Protein AF-A0AAU7ZKT3-F1 (afdb_monomer)

Organism: NCBI:txid3069686

Radius of gyration: 21.6 Å; Cα contacts (8 Å, |Δi|>4): 10; chains: 1; bounding box: 66×14×35 Å

Foldseek 3Di:
DPPDDDPVVVQDDVVVVLVVCCVVPDPVVNCVVVPDPDPCPVVVVVVVVVVVDDDDDPDPPPPPPPPDDDDD

Secondary structure (DSSP, 8-state):
-------GGG--SHHHHHHHHHHHS-HHHHHHHH--STT-HHHHHHHHHHHHPPP-----------------

InterPro domains:
  IPR000262 FMN-dependent dehydrogenase [PF01070] (21-59)
  IPR013785 Aldolase-type TIM barrel [G3DSA:3.20.20.70] (3-63)

Solvent-accessible surface area (backbone atoms only — not comparable to full-atom values): 4976 Å² total; per-residue (Å²): 131,86,90,73,78,81,63,66,91,78,49,87,52,71,66,52,52,51,59,50,43,64,76,72,42,60,63,76,61,37,51,66,72,74,50,61,72,90,86,30,59,68,59,55,48,54,60,45,56,62,67,73,56,75,86,79,82,86,74,79,73,73,77,72,75,70,79,83,74,94,74,133

Sequence (72 aa):
MPNRKLNSSAIVNIEDLRRLAERRVPRSVFDYLDGGADAEVTLAENCRAFRDATFRPRNAATWVLKPHKAAL

pLDDT: mean 76.73, std 13.5, range [44.75, 92.19]

Structure (mmCIF, N/CA/C/O backbone):
data_AF-A0AAU7ZKT3-F1
#
_entry.id   AF-A0AAU7ZKT3-F1
#
loop_
_atom_site.group_PDB
_atom_site.id
_atom_site.type_symbol
_atom_site.label_atom_id
_atom_site.label_alt_id
_atom_site.label_comp_id
_atom_site.label_asym_id
_atom_site.label_entity_id
_atom_site.label_seq_id
_atom_site.pdbx_PDB_ins_code
_atom_site.Cartn_x
_atom_site.Cartn_y
_atom_site.Cartn_z
_atom_site.occupancy
_atom_site.B_iso_or_equiv
_atom_site.auth_seq_id
_atom_site.auth_comp_id
_atom_site.auth_asym_id
_atom_site.auth_atom_id
_atom_site.pdbx_PDB_model_num
ATOM 1 N N . MET A 1 1 ? -15.815 2.868 19.951 1.00 52.66 1 MET A N 1
ATOM 2 C CA . MET A 1 1 ? -14.503 2.276 19.609 1.00 52.66 1 MET A CA 1
ATOM 3 C C . MET A 1 1 ? -13.487 2.728 20.652 1.00 52.66 1 MET A C 1
ATOM 5 O O . MET A 1 1 ? -13.295 3.933 20.765 1.00 52.66 1 MET A O 1
ATOM 9 N N . PRO A 1 2 ? -12.903 1.843 21.478 1.00 51.38 2 PRO A N 1
ATOM 10 C CA . PRO A 1 2 ? -11.923 2.265 22.479 1.00 51.38 2 PRO A CA 1
ATOM 11 C C . PRO A 1 2 ? -10.690 2.886 21.799 1.00 51.38 2 PRO A C 1
ATOM 13 O O . PRO A 1 2 ? -10.102 2.292 20.895 1.00 51.38 2 PRO A O 1
ATOM 16 N N . ASN A 1 3 ? -10.311 4.093 22.229 1.00 65.12 3 ASN A N 1
ATOM 17 C CA . ASN A 1 3 ? -9.192 4.875 21.693 1.00 65.12 3 ASN A CA 1
ATOM 18 C C . ASN A 1 3 ? -7.844 4.294 22.159 1.00 65.12 3 ASN A C 1
ATOM 20 O O . ASN A 1 3 ? -7.186 4.816 23.060 1.00 65.12 3 ASN A O 1
ATOM 24 N N . ARG A 1 4 ? -7.450 3.153 21.587 1.00 74.94 4 ARG A N 1
ATOM 25 C CA . ARG A 1 4 ? -6.161 2.513 21.868 1.00 74.94 4 ARG A CA 1
ATOM 26 C C . ARG A 1 4 ? -5.083 3.126 20.979 1.00 74.94 4 ARG A C 1
ATOM 28 O O . ARG A 1 4 ? -5.038 2.853 19.775 1.00 74.94 4 ARG A O 1
ATOM 35 N N . LYS A 1 5 ? -4.199 3.918 21.592 1.00 78.12 5 LYS A N 1
ATOM 36 C CA . LYS A 1 5 ? -3.051 4.543 20.920 1.00 78.12 5 LYS A CA 1
ATOM 37 C C . LYS A 1 5 ? -2.236 3.516 20.119 1.00 78.12 5 LYS A C 1
ATOM 39 O O . LYS A 1 5 ? -2.110 2.351 20.508 1.00 78.12 5 LYS A O 1
ATOM 44 N N . LEU A 1 6 ? -1.734 3.954 18.967 1.00 80.50 6 LEU A N 1
ATOM 45 C CA . LEU A 1 6 ? -0.824 3.183 18.122 1.00 80.50 6 LEU A CA 1
ATOM 46 C C . LEU A 1 6 ? 0.519 3.033 18.841 1.00 80.50 6 LEU A C 1
ATOM 48 O O . LEU A 1 6 ? 1.035 4.008 19.381 1.00 80.50 6 LEU A O 1
ATOM 52 N N . ASN A 1 7 ? 1.077 1.823 18.853 1.00 86.00 7 ASN A N 1
ATOM 53 C CA . ASN A 1 7 ? 2.451 1.624 19.296 1.00 86.00 7 ASN A CA 1
ATOM 54 C C . ASN A 1 7 ? 3.374 1.816 18.089 1.00 86.00 7 ASN A C 1
ATOM 56 O O . ASN A 1 7 ? 3.581 0.877 17.323 1.00 86.00 7 ASN A O 1
ATOM 60 N N . SER A 1 8 ? 3.889 3.033 17.912 1.00 80.06 8 SER A N 1
ATOM 61 C CA . SER A 1 8 ? 4.717 3.399 16.757 1.00 80.06 8 SER A CA 1
ATOM 62 C C . SER A 1 8 ? 5.983 2.551 16.627 1.00 80.06 8 SER A C 1
ATOM 64 O O . SER A 1 8 ? 6.432 2.308 15.518 1.00 80.06 8 SER A O 1
ATOM 66 N N . SER A 1 9 ? 6.530 2.044 17.735 1.00 86.94 9 SER A N 1
ATOM 67 C CA . SER A 1 9 ? 7.731 1.199 17.729 1.00 86.94 9 SER A CA 1
ATOM 68 C C . SER A 1 9 ? 7.497 -0.195 17.137 1.00 86.94 9 SER A C 1
ATOM 70 O O . SER A 1 9 ? 8.454 -0.869 16.779 1.00 86.94 9 SER A O 1
ATOM 72 N N . ALA A 1 10 ? 6.239 -0.640 17.050 1.00 85.38 10 ALA A N 1
ATOM 73 C CA . ALA A 1 10 ? 5.867 -1.930 16.470 1.00 85.38 10 ALA A CA 1
ATOM 74 C C . ALA A 1 10 ? 5.494 -1.839 14.977 1.00 85.38 10 ALA A C 1
ATOM 76 O O . ALA A 1 10 ? 5.164 -2.857 14.379 1.00 85.38 10 ALA A O 1
ATOM 77 N N . ILE A 1 11 ? 5.498 -0.635 14.396 1.00 90.44 11 ILE A N 1
ATOM 78 C CA . ILE A 1 11 ? 5.161 -0.383 12.993 1.00 90.44 11 ILE A CA 1
ATOM 79 C C . ILE A 1 11 ? 6.468 -0.142 12.245 1.00 90.44 11 ILE A C 1
ATOM 81 O O . ILE A 1 11 ? 7.141 0.859 12.482 1.00 90.44 11 ILE A O 1
ATOM 85 N N . VAL A 1 12 ? 6.830 -1.061 11.353 1.00 92.19 12 VAL A N 1
ATOM 86 C CA . VAL A 1 12 ? 8.092 -0.997 10.603 1.00 92.19 12 VAL A CA 1
ATOM 87 C C . VAL A 1 12 ? 7.844 -0.569 9.159 1.00 92.19 12 VAL A C 1
ATOM 89 O O . VAL A 1 12 ? 8.699 0.063 8.542 1.00 92.19 12 VAL A O 1
ATOM 92 N N . ASN A 1 13 ? 6.668 -0.882 8.614 1.00 90.69 13 ASN A N 1
A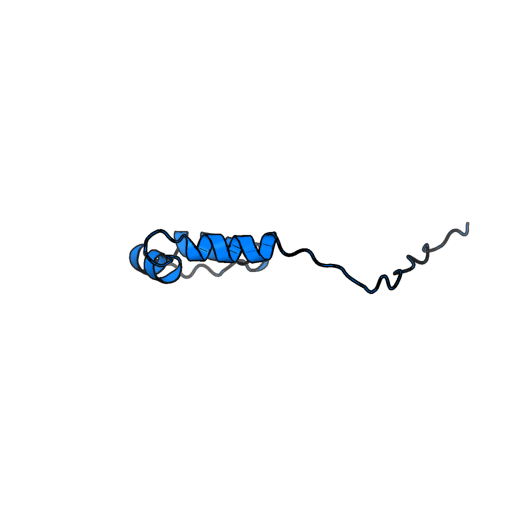TOM 93 C CA . ASN A 1 13 ? 6.306 -0.547 7.242 1.00 90.69 13 ASN A CA 1
ATOM 94 C C . ASN A 1 13 ? 4.805 -0.232 7.085 1.00 90.69 13 ASN A C 1
ATOM 96 O O . ASN A 1 13 ? 4.014 -0.292 8.028 1.00 90.69 13 ASN A O 1
ATOM 100 N N . ILE A 1 14 ? 4.419 0.120 5.857 1.00 88.69 14 ILE A N 1
ATOM 101 C CA . ILE A 1 14 ? 3.036 0.462 5.490 1.00 88.69 14 ILE A CA 1
ATOM 102 C C . ILE A 1 14 ? 2.101 -0.758 5.600 1.00 88.69 14 ILE A C 1
ATOM 104 O O . ILE A 1 14 ? 0.935 -0.604 5.955 1.00 88.69 14 ILE A O 1
ATOM 1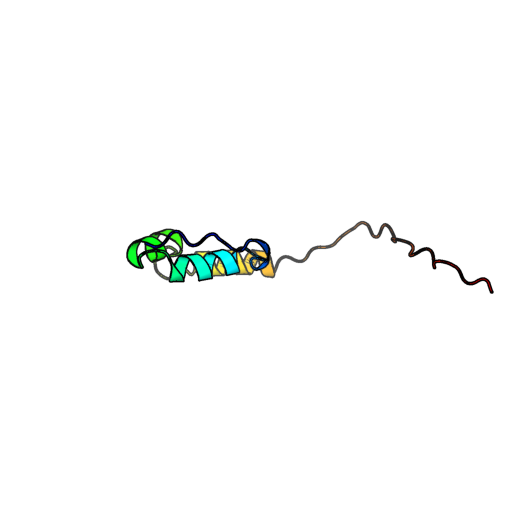08 N N . GLU A 1 15 ? 2.600 -1.974 5.374 1.00 89.06 15 GLU A N 1
ATOM 109 C CA . GLU A 1 15 ? 1.813 -3.210 5.498 1.00 89.06 15 GLU A CA 1
ATOM 110 C C . GLU A 1 15 ? 1.376 -3.466 6.955 1.00 89.06 15 GLU A C 1
ATOM 112 O O . GLU A 1 15 ? 0.256 -3.914 7.201 1.00 89.06 15 GLU A O 1
ATOM 117 N N . ASP A 1 16 ? 2.198 -3.105 7.945 1.00 88.62 16 ASP A N 1
ATOM 118 C CA . ASP A 1 16 ? 1.815 -3.184 9.361 1.00 88.62 16 ASP A CA 1
ATOM 119 C C . ASP A 1 16 ? 0.648 -2.239 9.689 1.00 88.62 16 ASP A C 1
ATOM 121 O O . ASP A 1 16 ? -0.262 -2.595 10.447 1.00 88.62 16 ASP A O 1
ATOM 125 N N . LEU A 1 17 ? 0.643 -1.043 9.089 1.00 89.62 17 LEU A N 1
ATOM 126 C CA . LEU A 1 17 ? -0.465 -0.093 9.207 1.00 89.62 17 LEU A CA 1
ATOM 127 C C . LEU A 1 17 ? -1.731 -0.631 8.537 1.00 89.62 17 LEU A C 1
ATOM 129 O O . LEU A 1 17 ? -2.809 -0.530 9.124 1.00 89.62 17 LEU A O 1
ATOM 133 N N . ARG A 1 18 ? -1.597 -1.251 7.359 1.00 89.31 18 ARG A N 1
ATOM 134 C CA . ARG A 1 18 ? -2.702 -1.860 6.604 1.00 89.31 18 ARG A CA 1
ATOM 135 C C . ARG A 1 18 ? -3.412 -2.942 7.419 1.00 89.31 18 ARG A C 1
ATOM 137 O O . ARG A 1 18 ? -4.614 -2.853 7.658 1.00 89.31 18 ARG A O 1
ATOM 144 N N . ARG A 1 19 ? -2.653 -3.890 7.981 1.00 89.38 19 ARG A N 1
ATOM 145 C CA . ARG A 1 19 ? -3.174 -4.960 8.860 1.00 89.38 19 ARG A CA 1
ATOM 146 C C . ARG A 1 19 ? -3.846 -4.427 10.117 1.00 89.38 19 ARG A C 1
ATOM 148 O O . ARG A 1 19 ? -4.772 -5.030 10.659 1.00 89.38 19 ARG A O 1
ATOM 155 N N . LEU A 1 20 ? -3.344 -3.314 10.645 1.00 89.44 20 LEU A N 1
ATOM 156 C CA . LEU A 1 20 ? -3.942 -2.691 11.813 1.00 89.44 20 LEU A CA 1
ATOM 157 C C . LEU A 1 20 ? -5.255 -1.982 11.470 1.00 89.44 20 LEU A C 1
ATOM 159 O O . LEU A 1 20 ? -6.185 -2.029 12.279 1.00 89.44 20 LEU A O 1
ATOM 163 N N . ALA A 1 21 ? -5.330 -1.350 10.299 1.00 87.88 21 ALA A N 1
ATOM 164 C CA . ALA A 1 21 ? -6.547 -0.744 9.779 1.00 87.88 21 ALA A CA 1
ATOM 165 C C . ALA A 1 21 ? -7.630 -1.807 9.541 1.00 87.88 21 ALA A C 1
ATOM 167 O O . ALA A 1 21 ? -8.740 -1.626 10.034 1.00 87.88 21 ALA A O 1
ATOM 168 N N . GLU A 1 22 ? -7.286 -2.954 8.947 1.00 88.94 22 GLU A N 1
ATOM 169 C CA . GLU A 1 22 ? -8.207 -4.084 8.725 1.00 88.94 22 GLU A CA 1
ATOM 170 C C . GLU A 1 22 ? -8.900 -4.542 10.022 1.00 88.94 22 GLU A C 1
ATOM 172 O O . GLU A 1 22 ? -10.084 -4.866 10.047 1.00 88.94 22 GLU A O 1
ATOM 177 N N . ARG A 1 23 ? -8.176 -4.520 11.148 1.00 88.50 23 ARG A N 1
ATOM 178 C CA . ARG A 1 23 ? -8.697 -4.944 12.461 1.00 88.50 23 ARG A CA 1
ATOM 179 C C . ARG A 1 23 ? -9.505 -3.875 13.194 1.00 88.50 23 ARG A C 1
ATOM 181 O O . ARG A 1 23 ? -10.194 -4.201 14.160 1.00 88.50 23 ARG A O 1
ATOM 188 N N . ARG A 1 24 ? -9.337 -2.597 12.845 1.00 88.75 24 ARG A N 1
ATOM 189 C CA . ARG A 1 24 ? -9.868 -1.458 13.622 1.00 88.75 24 ARG A CA 1
ATOM 190 C C . ARG A 1 24 ? -10.963 -0.686 12.898 1.00 88.75 24 ARG A C 1
ATOM 192 O O . ARG A 1 24 ? -11.763 -0.029 13.562 1.00 88.75 24 ARG A O 1
ATOM 199 N N . VAL A 1 25 ? -10.969 -0.722 11.572 1.00 87.31 25 VAL A N 1
ATOM 200 C CA . VAL A 1 25 ? -11.901 0.017 10.724 1.00 87.31 25 VAL A CA 1
ATOM 201 C C . VAL A 1 25 ? -13.097 -0.888 10.398 1.00 87.31 25 VAL A C 1
ATOM 203 O O . VAL A 1 25 ? -12.914 -2.088 10.198 1.00 87.31 25 VAL A O 1
ATOM 206 N N . PRO A 1 26 ? -14.336 -0.362 10.365 1.00 90.94 26 PRO A N 1
ATOM 207 C CA . PRO A 1 26 ? -15.480 -1.118 9.865 1.00 90.94 26 PRO A CA 1
ATOM 208 C C . PRO A 1 26 ? -15.217 -1.667 8.459 1.00 90.94 26 PRO A C 1
ATOM 210 O O . PRO A 1 26 ? -14.694 -0.949 7.609 1.00 90.94 26 PRO A O 1
ATOM 213 N N . ARG A 1 27 ? -15.622 -2.915 8.203 1.00 85.81 27 ARG A N 1
ATOM 214 C CA . ARG A 1 27 ? -15.252 -3.644 6.981 1.00 85.81 27 ARG A CA 1
ATOM 215 C C . ARG A 1 27 ? -15.588 -2.899 5.687 1.00 85.81 27 ARG A C 1
ATOM 217 O O . ARG A 1 27 ? -14.719 -2.747 4.849 1.00 85.81 27 ARG A O 1
ATOM 224 N N . SER A 1 28 ? -16.783 -2.318 5.584 1.00 86.00 28 SER A N 1
ATOM 225 C CA . SER A 1 28 ? -17.191 -1.531 4.409 1.00 86.00 28 SER A CA 1
ATOM 226 C C . SER A 1 28 ? -16.303 -0.314 4.127 1.00 86.00 28 SER A C 1
ATOM 228 O O . SER A 1 28 ? -16.114 0.062 2.977 1.00 86.00 28 SER A O 1
ATOM 230 N N . VAL A 1 29 ? -15.764 0.316 5.173 1.00 86.44 29 VAL A N 1
ATOM 231 C CA . VAL A 1 29 ? -14.858 1.465 5.045 1.00 86.44 29 VAL A CA 1
ATOM 232 C C . VAL A 1 29 ? -13.451 0.992 4.693 1.00 86.44 29 VAL A C 1
ATOM 234 O O . VAL A 1 29 ? -12.769 1.650 3.914 1.00 86.44 29 VAL A O 1
ATOM 237 N N . PHE A 1 30 ? -13.019 -0.143 5.246 1.00 88.56 30 PHE A N 1
ATOM 238 C CA . PHE A 1 30 ? -11.739 -0.750 4.897 1.00 88.56 30 PHE A CA 1
ATOM 239 C C . PHE A 1 30 ? -11.718 -1.190 3.430 1.00 88.56 30 PHE A C 1
ATOM 241 O O . PHE A 1 30 ? -10.828 -0.769 2.703 1.00 88.56 30 PHE A O 1
ATOM 248 N N . ASP A 1 31 ? -12.737 -1.921 2.978 1.00 84.00 31 ASP A N 1
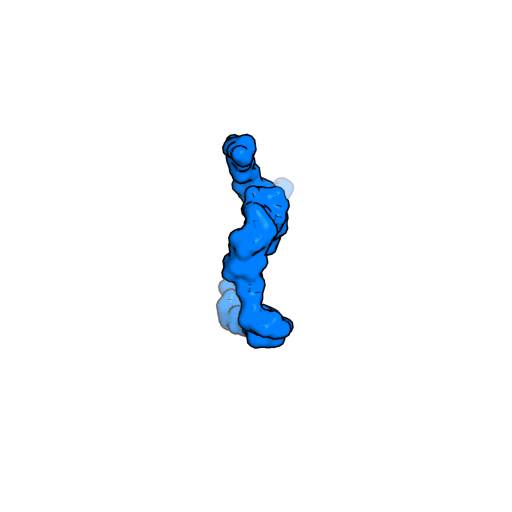ATOM 249 C CA . ASP A 1 31 ? -12.843 -2.414 1.600 1.00 84.00 31 ASP A CA 1
ATOM 250 C C . ASP A 1 31 ? -12.865 -1.260 0.579 1.00 84.00 31 ASP A C 1
ATOM 252 O O . ASP A 1 31 ? -12.309 -1.382 -0.504 1.00 84.00 31 ASP A O 1
ATOM 256 N N . TYR A 1 32 ? -13.446 -0.106 0.930 1.00 82.31 32 TYR A N 1
ATOM 257 C CA . TYR A 1 32 ? -13.412 1.090 0.079 1.00 82.31 32 TYR A CA 1
ATOM 258 C C . TYR A 1 32 ? -12.022 1.748 -0.011 1.00 82.31 32 TYR A C 1
ATOM 260 O O . TYR A 1 32 ? -11.693 2.353 -1.028 1.00 82.31 32 TYR A O 1
A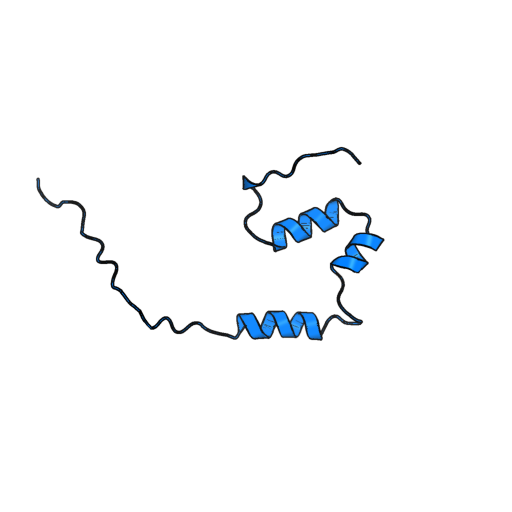TOM 268 N N . LEU A 1 33 ? -11.227 1.696 1.063 1.00 80.50 33 LEU A N 1
ATOM 269 C CA . LEU A 1 33 ? -9.920 2.360 1.144 1.00 80.50 33 LEU A CA 1
ATOM 270 C C . LEU A 1 33 ? -8.762 1.476 0.666 1.00 80.50 33 LEU A C 1
ATOM 272 O O . LEU A 1 33 ? -7.788 1.995 0.128 1.00 80.50 33 LEU A O 1
ATOM 276 N N . ASP A 1 34 ? -8.844 0.175 0.932 1.00 80.19 34 ASP A N 1
ATOM 277 C CA . ASP A 1 34 ? -7.823 -0.824 0.606 1.00 80.19 34 ASP A CA 1
ATOM 278 C C . ASP A 1 34 ? -8.099 -1.510 -0.739 1.00 80.19 34 ASP A C 1
ATOM 280 O O . ASP A 1 34 ? -7.159 -1.910 -1.423 1.00 80.19 34 ASP A O 1
ATOM 284 N N . GLY A 1 35 ? -9.375 -1.604 -1.131 1.00 71.62 35 GLY A N 1
ATOM 285 C CA . GLY A 1 35 ? -9.799 -2.275 -2.353 1.00 71.62 35 GLY A CA 1
ATOM 286 C C . GLY A 1 35 ? -9.414 -1.520 -3.625 1.00 71.62 35 GLY A C 1
ATOM 287 O O . GLY A 1 35 ? -9.588 -0.304 -3.743 1.00 71.62 35 GLY A O 1
ATOM 288 N N . GLY A 1 36 ? -8.906 -2.262 -4.606 1.00 66.94 36 GLY A N 1
ATOM 289 C CA . GLY A 1 36 ? -8.693 -1.791 -5.972 1.00 66.94 36 GLY A CA 1
ATOM 290 C C . GLY A 1 36 ? -9.957 -1.873 -6.839 1.00 66.94 36 GLY A C 1
ATOM 291 O O . GLY A 1 36 ? -11.025 -2.301 -6.409 1.00 66.94 36 GLY A O 1
ATOM 292 N N . ALA A 1 37 ? -9.848 -1.461 -8.104 1.00 58.81 37 ALA A N 1
ATOM 293 C CA . ALA A 1 37 ? -10.944 -1.614 -9.060 1.00 58.81 37 ALA A CA 1
ATOM 294 C C . ALA A 1 37 ? -11.105 -3.084 -9.496 1.00 58.81 37 ALA A C 1
ATOM 296 O O . ALA A 1 37 ? -10.125 -3.719 -9.895 1.00 58.81 37 ALA A O 1
ATOM 297 N N . ASP A 1 38 ? -12.348 -3.573 -9.491 1.00 61.59 38 ASP A N 1
ATOM 298 C CA . ASP A 1 38 ? -12.762 -4.888 -10.003 1.00 61.59 38 ASP A CA 1
ATOM 299 C C . ASP A 1 38 ? -11.908 -6.052 -9.447 1.00 61.59 38 ASP A C 1
ATOM 301 O O . ASP A 1 38 ? -11.976 -6.339 -8.256 1.00 61.59 38 ASP A O 1
ATOM 305 N N . ALA A 1 39 ? -11.071 -6.701 -10.263 1.00 69.88 39 ALA A N 1
ATOM 306 C CA . ALA A 1 39 ? -10.227 -7.832 -9.854 1.00 69.88 39 ALA A CA 1
ATOM 307 C C . ALA A 1 39 ? -8.820 -7.441 -9.342 1.00 69.88 39 ALA A C 1
ATOM 309 O O . ALA A 1 39 ? -7.950 -8.303 -9.226 1.00 69.88 39 ALA A O 1
ATOM 310 N N . GLU A 1 40 ? -8.554 -6.150 -9.110 1.00 78.06 40 GLU A N 1
ATOM 311 C CA . GLU A 1 40 ? -7.283 -5.613 -8.581 1.00 78.06 40 GLU A CA 1
ATOM 312 C C . GLU A 1 40 ? -6.020 -5.938 -9.406 1.00 78.06 40 GLU A C 1
ATOM 314 O O . GLU A 1 40 ? -4.891 -5.708 -8.967 1.00 78.06 40 GLU A O 1
ATOM 319 N N . VAL A 1 41 ? -6.181 -6.412 -10.643 1.00 74.62 41 VAL A N 1
ATOM 320 C CA . VAL A 1 41 ? -5.074 -6.820 -11.526 1.00 74.62 41 VAL A CA 1
ATOM 321 C C . VAL A 1 41 ? -4.073 -5.680 -11.727 1.00 74.62 41 VAL A C 1
ATOM 323 O O . VAL A 1 41 ? -2.865 -5.877 -11.613 1.00 74.62 41 VAL A O 1
ATOM 326 N N . THR A 1 42 ? -4.561 -4.458 -11.944 1.00 76.88 42 THR A N 1
ATOM 327 C CA . THR A 1 42 ? -3.709 -3.270 -12.102 1.00 76.88 42 THR A CA 1
ATOM 328 C C . THR A 1 42 ? -2.925 -2.944 -10.831 1.00 76.88 42 THR A C 1
ATOM 330 O O . THR A 1 42 ? -1.765 -2.542 -10.905 1.00 76.88 42 THR A O 1
ATOM 333 N N . LEU A 1 43 ? -3.529 -3.128 -9.654 1.00 78.06 43 LEU A 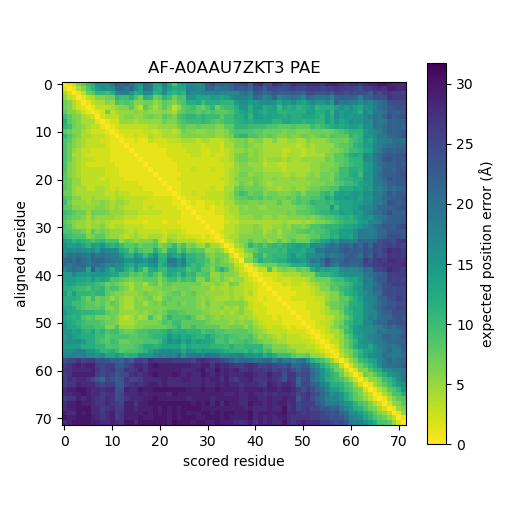N 1
ATOM 334 C CA . LEU A 1 43 ? -2.854 -2.910 -8.375 1.00 78.06 43 LEU A CA 1
ATOM 335 C C . LEU A 1 43 ? -1.707 -3.916 -8.197 1.00 78.06 43 LEU A C 1
ATOM 337 O O . LEU A 1 43 ? -0.591 -3.531 -7.839 1.00 78.06 43 LEU A O 1
ATOM 341 N N . ALA A 1 44 ? -1.957 -5.188 -8.515 1.00 81.19 44 ALA A N 1
ATOM 342 C CA . ALA A 1 44 ? -0.951 -6.242 -8.459 1.00 81.19 44 ALA A CA 1
ATOM 343 C C . ALA A 1 44 ? 0.213 -5.991 -9.435 1.00 81.19 44 ALA A C 1
ATOM 345 O O . ALA A 1 44 ? 1.381 -6.123 -9.049 1.00 81.19 44 ALA A O 1
ATOM 346 N N . GLU A 1 45 ? -0.090 -5.576 -10.668 1.00 85.06 45 GLU A N 1
ATOM 347 C CA . GLU A 1 45 ? 0.920 -5.261 -11.683 1.00 85.06 45 GLU A CA 1
ATOM 348 C C . GLU A 1 45 ? 1.751 -4.022 -11.317 1.00 85.06 45 GLU A C 1
ATOM 350 O O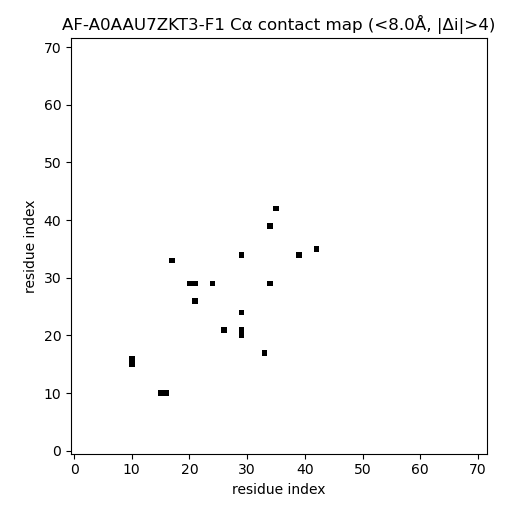 . GLU A 1 45 ? 2.973 -4.044 -11.460 1.00 85.06 45 GLU A O 1
ATOM 355 N N . ASN A 1 46 ? 1.151 -2.984 -10.723 1.00 83.94 46 ASN A N 1
ATOM 356 C CA . ASN A 1 46 ? 1.898 -1.829 -10.210 1.00 83.94 46 ASN A CA 1
ATOM 357 C C . ASN A 1 46 ? 2.928 -2.249 -9.150 1.00 83.94 46 ASN A C 1
ATOM 359 O O . ASN A 1 46 ? 4.105 -1.894 -9.231 1.00 83.94 46 ASN A O 1
ATOM 363 N N . CYS A 1 47 ? 2.514 -3.061 -8.174 1.00 85.38 47 CYS A N 1
ATOM 364 C CA . CYS A 1 47 ? 3.412 -3.584 -7.142 1.00 85.38 47 CYS A CA 1
ATOM 365 C C . CYS A 1 47 ? 4.498 -4.504 -7.716 1.00 85.38 47 CYS A C 1
ATOM 367 O O . CYS A 1 47 ? 5.601 -4.596 -7.172 1.00 85.38 47 CYS A O 1
ATOM 369 N N . ARG A 1 48 ? 4.201 -5.238 -8.791 1.00 87.38 48 ARG A N 1
ATOM 370 C CA . ARG A 1 48 ? 5.183 -6.064 -9.496 1.00 87.38 48 ARG A CA 1
ATOM 371 C C . ARG A 1 48 ? 6.214 -5.208 -10.231 1.00 87.38 48 ARG A C 1
ATOM 373 O O . ARG A 1 48 ? 7.403 -5.446 -10.051 1.00 87.38 48 ARG A O 1
ATOM 380 N N . ALA A 1 49 ? 5.788 -4.178 -10.959 1.00 87.94 49 ALA A N 1
ATOM 381 C CA . ALA A 1 49 ? 6.681 -3.303 -11.717 1.00 87.94 49 ALA A CA 1
ATOM 382 C C . ALA A 1 49 ? 7.789 -2.686 -10.841 1.00 87.94 49 ALA A C 1
ATOM 384 O O . ALA A 1 49 ? 8.951 -2.643 -11.242 1.00 87.94 49 ALA A O 1
ATOM 385 N N . PHE A 1 50 ? 7.456 -2.274 -9.612 1.00 85.50 50 PHE A N 1
ATOM 386 C CA . PHE A 1 50 ? 8.448 -1.759 -8.661 1.00 85.50 50 PHE A CA 1
ATOM 387 C C . PHE A 1 50 ? 9.367 -2.835 -8.067 1.00 85.50 50 PHE A C 1
ATOM 389 O O . PHE A 1 50 ? 10.504 -2.520 -7.728 1.00 85.50 50 PHE A O 1
ATOM 396 N N . ARG A 1 51 ? 8.912 -4.088 -7.938 1.00 86.44 51 ARG A N 1
ATOM 397 C CA . ARG A 1 51 ? 9.759 -5.207 -7.482 1.00 86.44 51 ARG A CA 1
ATOM 398 C C . ARG A 1 51 ? 10.752 -5.647 -8.551 1.00 86.44 51 ARG A C 1
ATOM 400 O O . ARG A 1 51 ? 11.886 -5.980 -8.222 1.00 86.44 51 ARG A O 1
ATOM 407 N N . ASP A 1 52 ? 10.331 -5.621 -9.810 1.00 88.31 52 ASP A N 1
ATOM 408 C CA . ASP A 1 52 ? 11.158 -6.037 -10.943 1.00 88.31 52 ASP A CA 1
ATOM 409 C C . ASP A 1 52 ? 12.216 -4.966 -11.2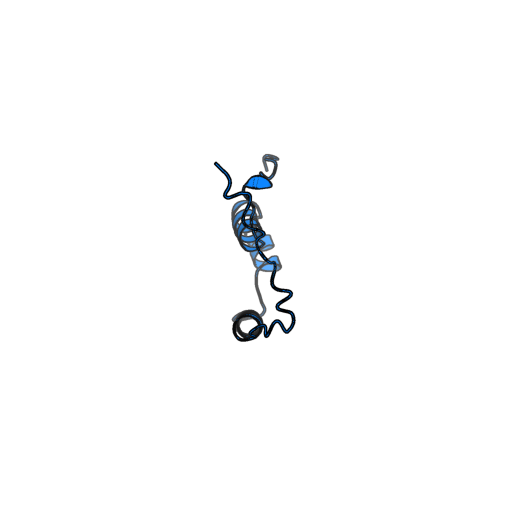96 1.00 88.31 52 ASP A C 1
ATOM 411 O O . ASP A 1 52 ? 13.250 -5.259 -11.905 1.00 88.31 52 ASP A O 1
ATOM 415 N N . ALA A 1 53 ? 12.017 -3.719 -10.855 1.00 86.38 53 ALA A N 1
ATOM 416 C CA . ALA A 1 53 ? 12.997 -2.649 -10.980 1.00 86.38 53 ALA A CA 1
ATOM 417 C C . ALA A 1 53 ? 14.184 -2.851 -10.016 1.00 86.38 53 ALA A C 1
ATOM 419 O O . ALA A 1 53 ? 14.049 -2.795 -8.796 1.00 86.38 53 ALA A O 1
ATOM 420 N N . THR A 1 54 ? 15.390 -3.030 -10.563 1.00 85.12 54 THR A N 1
ATOM 421 C CA . THR A 1 54 ? 16.618 -3.189 -9.764 1.00 85.12 54 THR A CA 1
ATOM 422 C C . THR A 1 54 ? 17.442 -1.904 -9.737 1.00 85.12 54 THR A C 1
ATOM 424 O O . THR A 1 54 ? 17.770 -1.336 -10.781 1.00 85.12 54 THR A O 1
ATOM 427 N N . PHE A 1 55 ? 17.864 -1.477 -8.546 1.00 83.69 55 PHE A N 1
ATOM 428 C CA . PHE A 1 55 ? 18.800 -0.364 -8.406 1.00 83.69 55 PHE A CA 1
ATOM 429 C C . PHE A 1 55 ? 20.216 -0.755 -8.853 1.00 83.69 55 PHE A C 1
ATOM 431 O O . PHE A 1 55 ? 20.768 -1.773 -8.439 1.00 83.69 55 PHE A O 1
ATOM 438 N N . ARG A 1 56 ? 20.844 0.111 -9.656 1.00 81.69 56 ARG A N 1
ATOM 439 C CA . ARG A 1 56 ? 22.277 0.065 -9.986 1.00 81.69 56 ARG A CA 1
ATOM 440 C C . ARG A 1 56 ? 22.986 1.243 -9.303 1.00 81.69 56 ARG A C 1
ATOM 442 O O . ARG A 1 56 ? 23.188 2.278 -9.944 1.00 81.69 56 ARG A O 1
ATOM 449 N N . PRO A 1 57 ? 23.312 1.146 -8.000 1.00 78.94 57 PRO A N 1
ATOM 450 C CA . PRO A 1 57 ? 23.965 2.237 -7.285 1.00 78.94 57 PRO A CA 1
ATOM 451 C C . PRO A 1 57 ? 25.35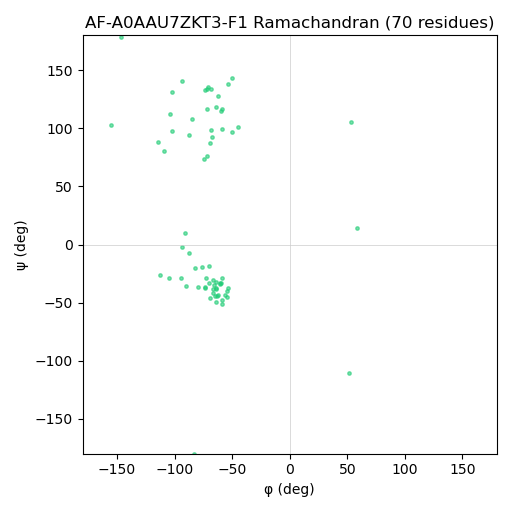9 2.484 -7.878 1.00 78.94 57 PRO A C 1
ATOM 453 O O . PRO A 1 57 ? 26.208 1.599 -7.875 1.00 78.94 57 PRO A O 1
ATOM 456 N N . ARG A 1 58 ? 25.590 3.687 -8.420 1.00 73.94 58 ARG A N 1
ATOM 457 C CA . ARG A 1 58 ? 26.849 4.053 -9.103 1.00 73.94 58 ARG A CA 1
ATOM 458 C C . ARG A 1 58 ? 27.939 4.597 -8.180 1.00 73.94 58 ARG A C 1
ATOM 460 O O . ARG A 1 58 ? 29.070 4.752 -8.620 1.00 73.94 58 ARG A O 1
ATOM 467 N N . ASN A 1 59 ? 27.630 4.830 -6.907 1.00 67.38 59 ASN A N 1
ATOM 468 C CA . ASN A 1 59 ? 28.593 5.345 -5.942 1.00 67.38 59 ASN A CA 1
ATOM 469 C C . ASN A 1 59 ? 28.865 4.286 -4.876 1.00 67.38 59 ASN A C 1
ATOM 471 O O . ASN A 1 59 ? 28.253 4.283 -3.812 1.00 67.38 59 ASN A O 1
ATOM 475 N N . ALA A 1 60 ? 29.836 3.419 -5.151 1.00 61.84 60 ALA A N 1
ATOM 476 C CA . ALA A 1 60 ? 30.681 2.899 -4.091 1.00 61.84 60 ALA A CA 1
ATOM 477 C C . ALA A 1 60 ? 31.605 4.046 -3.651 1.00 61.84 60 ALA A C 1
ATOM 479 O O . ALA A 1 60 ? 32.781 4.085 -4.001 1.00 61.84 60 ALA A O 1
ATOM 480 N N . ALA A 1 61 ? 31.085 5.008 -2.881 1.00 57.59 61 ALA A N 1
ATOM 481 C CA . ALA A 1 61 ? 31.960 5.620 -1.897 1.00 57.59 61 ALA A CA 1
ATOM 482 C C . ALA A 1 61 ? 32.215 4.491 -0.906 1.00 57.59 61 ALA A C 1
ATOM 484 O O . ALA A 1 61 ? 31.376 4.214 -0.052 1.00 57.59 61 ALA A O 1
ATOM 485 N N . THR A 1 62 ? 33.299 3.749 -1.138 1.00 53.19 62 THR A N 1
ATOM 486 C CA . THR A 1 62 ? 33.846 2.772 -0.210 1.00 53.19 62 THR A CA 1
ATOM 487 C C . THR A 1 62 ? 33.843 3.443 1.149 1.00 53.19 62 THR A C 1
ATOM 489 O O . THR A 1 62 ? 34.677 4.307 1.424 1.00 53.19 62 THR A O 1
ATOM 492 N N . TRP A 1 63 ? 32.861 3.104 1.984 1.00 59.06 63 TRP A N 1
ATOM 493 C CA . TRP A 1 63 ? 32.913 3.442 3.388 1.00 59.06 63 TRP A CA 1
ATOM 494 C C . TRP A 1 63 ? 34.026 2.551 3.909 1.00 59.06 63 TRP A C 1
ATOM 496 O O . TRP A 1 63 ? 33.809 1.386 4.238 1.00 59.06 63 TRP A O 1
ATOM 506 N N . VAL A 1 64 ? 35.259 3.054 3.813 1.00 62.16 64 VAL A N 1
ATOM 507 C CA . VAL A 1 64 ? 36.417 2.432 4.427 1.00 62.16 64 VAL A CA 1
ATOM 508 C C . VAL A 1 64 ? 36.055 2.393 5.899 1.00 62.16 64 VAL A C 1
ATOM 510 O O . VAL A 1 64 ? 36.142 3.403 6.598 1.00 62.16 64 VAL A O 1
ATOM 513 N N . LEU A 1 65 ? 35.591 1.226 6.345 1.00 58.12 65 LEU A N 1
ATOM 514 C CA . LEU A 1 65 ? 35.666 0.813 7.729 1.00 58.12 65 LEU A CA 1
ATOM 515 C C . LEU A 1 65 ? 37.127 1.045 8.104 1.00 58.12 65 LEU A C 1
ATOM 517 O O . LEU A 1 65 ? 37.987 0.235 7.768 1.00 58.12 65 LEU A O 1
ATOM 521 N N . LYS A 1 66 ? 37.440 2.191 8.722 1.00 57.62 66 LYS A N 1
ATOM 522 C CA . LYS A 1 66 ? 38.704 2.335 9.433 1.00 57.62 66 LYS A CA 1
ATOM 523 C C . LYS A 1 66 ? 38.658 1.240 10.493 1.00 57.62 66 LYS A C 1
ATOM 525 O O . LYS A 1 66 ? 37.775 1.318 11.352 1.00 57.62 66 LYS A O 1
ATOM 530 N N . PRO A 1 67 ? 39.530 0.218 10.449 1.00 55.47 67 PRO A N 1
ATOM 531 C CA . PRO A 1 67 ? 39.595 -0.723 11.547 1.00 55.47 67 PRO A CA 1
ATOM 532 C C . PRO A 1 67 ? 39.939 0.088 12.796 1.00 55.47 67 PRO A C 1
ATOM 534 O O . PRO A 1 67 ? 40.969 0.764 12.870 1.00 55.47 67 PRO A O 1
ATOM 537 N N . HIS A 1 68 ? 39.014 0.100 13.751 1.00 58.88 68 HIS A N 1
ATOM 538 C CA . HIS A 1 68 ? 39.231 0.715 15.043 1.00 58.88 68 HIS A CA 1
ATOM 539 C C . HIS A 1 68 ? 40.286 -0.123 15.776 1.00 58.88 68 HIS A C 1
ATOM 541 O O . HIS A 1 68 ? 39.965 -1.158 16.341 1.00 58.88 68 HIS A O 1
ATOM 547 N N . LYS A 1 69 ? 41.538 0.351 15.720 1.00 53.19 69 LYS A N 1
ATOM 548 C CA . LYS A 1 69 ? 42.696 -0.020 16.551 1.00 53.19 69 LYS A CA 1
ATOM 549 C C . LYS A 1 69 ? 43.041 -1.516 16.624 1.00 53.19 69 LYS A C 1
ATOM 551 O O . LYS A 1 69 ? 42.485 -2.259 17.422 1.00 53.19 69 LYS A O 1
ATOM 556 N N . ALA A 1 70 ? 44.106 -1.894 15.920 1.00 48.34 70 ALA A N 1
ATOM 557 C CA . AL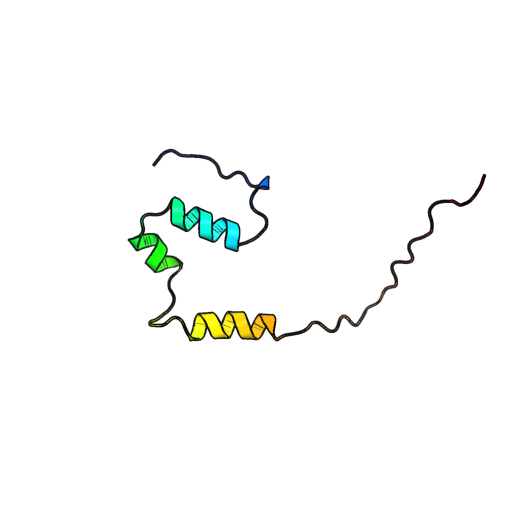A A 1 70 ? 45.031 -2.916 16.400 1.00 48.34 70 ALA A CA 1
ATOM 558 C C . ALA A 1 70 ? 46.274 -2.199 16.946 1.00 48.34 70 ALA A C 1
ATOM 560 O O . ALA A 1 70 ? 47.127 -1.764 16.179 1.00 48.34 70 ALA A O 1
ATOM 561 N N . ALA A 1 71 ? 46.327 -2.008 18.260 1.00 44.75 71 ALA A N 1
ATOM 562 C CA . ALA A 1 71 ? 47.558 -1.741 18.993 1.00 44.75 71 ALA A CA 1
ATOM 563 C C . ALA A 1 71 ? 47.319 -2.189 20.437 1.00 44.75 71 ALA A C 1
ATOM 565 O O . ALA A 1 71 ? 46.559 -1.554 21.173 1.00 44.75 71 ALA A O 1
ATOM 566 N N . LEU A 1 72 ? 47.894 -3.355 20.736 1.00 44.84 72 LEU A N 1
ATOM 567 C CA . LEU A 1 72 ? 48.383 -3.717 22.063 1.00 44.84 72 LEU A CA 1
ATOM 568 C C . LEU A 1 72 ? 49.299 -2.610 22.600 1.00 44.84 72 LEU A C 1
ATOM 570 O O . LEU A 1 72 ? 49.981 -1.974 21.762 1.00 44.84 72 LEU A O 1
#

Mean predicted aligned error: 12.22 Å